Protein AF-A0A7S4E4W6-F1 (afdb_monomer_lite)

Foldseek 3Di:
DCVVVVVVVCVVVVCVVVVDPDDDDDDLVNLCVPVVDDSSDFADPQDPDPPRPVQAALQDDPDPPHGDAAQNHPVHDDDVGRVVSVVSVVCVVDPPVVVVVVQVVCVVVVNDQDDPSVPPPDPPDPPPDD

Secondary structure (DSSP, 8-state):
--HHHHHHHHTTSTTHHHH-S------HHHHHHHHT-GGG--S----SSTT--TTSB-SB-SSTT-B--STTBTT-SSHHHHHHHHHHHHHHHS-HHHHHHHHHHHHHTT----TTHHHHS----PPPP-

pLDDT: mean 85.84, std 14.37, range [33.78, 98.06]

Sequence (130 aa):
AAEPLWRALEAVVPDVRQRAEMTTIGTPLTHARFNNRHMGTYGPAGATVEGDLKGFGDGGTPVKGLWQVGDSQFPGIGLPAAAASGILVANALVSVAEHRALLDDMRAKGTLCAGKDWWERPNAAPRAPG

InterPro domains:
  IPR045892 Prolycopene isomerase-like [PTHR46313] (2-108)

Radius of gyration: 20.73 Å; chains: 1; bounding box: 50×46×52 Å

Organism: NCBI:txid35677

Structure (mmCIF, N/CA/C/O backbone):
data_AF-A0A7S4E4W6-F1
#
_entry.id   AF-A0A7S4E4W6-F1
#
loop_
_atom_site.group_PDB
_atom_site.id
_atom_site.type_symbol
_atom_site.label_atom_id
_atom_site.label_alt_id
_atom_site.label_comp_id
_atom_site.label_asym_id
_atom_site.label_entity_id
_atom_site.label_seq_id
_atom_site.pdbx_PDB_ins_code
_atom_site.Cartn_x
_atom_site.Cartn_y
_atom_site.Cartn_z
_atom_site.occupancy
_atom_site.B_iso_or_equiv
_atom_site.auth_seq_id
_atom_site.auth_comp_id
_atom_site.auth_asym_id
_atom_site.auth_atom_id
_atom_site.pdbx_PDB_model_num
ATOM 1 N N . ALA A 1 1 ? -9.162 -1.543 24.291 1.00 74.06 1 ALA A N 1
ATOM 2 C CA . ALA A 1 1 ? -8.378 -0.872 23.229 1.00 74.06 1 ALA A CA 1
ATOM 3 C C . ALA A 1 1 ? -9.254 -0.012 22.310 1.00 74.06 1 ALA A C 1
ATOM 5 O O . ALA A 1 1 ? -8.955 1.161 22.174 1.00 74.06 1 ALA A O 1
ATOM 6 N N . ALA A 1 2 ? -10.341 -0.538 21.726 1.00 93.50 2 ALA A N 1
ATOM 7 C CA . ALA A 1 2 ? -11.158 0.193 20.739 1.00 93.50 2 ALA A CA 1
ATOM 8 C C . ALA A 1 2 ? -12.323 1.037 21.310 1.00 93.50 2 ALA A C 1
ATOM 10 O O . ALA A 1 2 ? -13.070 1.638 20.549 1.00 93.50 2 ALA A O 1
ATOM 11 N N . GLU A 1 3 ? -12.495 1.095 22.632 1.00 95.44 3 GLU A N 1
ATOM 12 C CA . GLU A 1 3 ? -13.635 1.773 23.273 1.00 95.44 3 GLU A CA 1
ATOM 13 C C . GLU A 1 3 ? -13.796 3.261 22.885 1.00 95.44 3 GLU A C 1
ATOM 15 O O . GLU A 1 3 ? -14.925 3.669 22.616 1.00 95.44 3 GLU A O 1
ATOM 20 N N . PRO A 1 4 ? -12.723 4.071 22.751 1.00 96.00 4 PRO A N 1
ATOM 21 C CA . PRO A 1 4 ? -12.864 5.443 22.255 1.00 96.00 4 PRO A CA 1
ATOM 22 C C . PRO A 1 4 ? -13.447 5.530 20.836 1.00 96.00 4 PRO A C 1
ATOM 24 O O . PRO A 1 4 ? -14.223 6.439 20.555 1.00 96.00 4 PRO A O 1
ATOM 27 N N . LEU A 1 5 ? -13.113 4.577 19.955 1.00 95.19 5 LEU A N 1
ATOM 28 C CA . LEU A 1 5 ? -13.644 4.530 18.588 1.00 95.19 5 LEU A CA 1
ATOM 29 C C . LEU A 1 5 ? -15.127 4.157 18.586 1.00 95.19 5 LEU A C 1
ATOM 31 O O . LEU A 1 5 ? -15.905 4.774 17.868 1.00 95.19 5 LEU A O 1
ATOM 35 N N . TRP A 1 6 ? -15.531 3.199 19.425 1.00 96.81 6 TRP A N 1
ATOM 36 C CA . TRP A 1 6 ? -16.944 2.851 19.571 1.00 96.81 6 TRP A CA 1
ATOM 37 C C . TRP A 1 6 ? -17.787 4.033 20.038 1.00 96.81 6 TRP A C 1
ATOM 39 O O . TRP A 1 6 ? -18.813 4.307 19.427 1.00 96.81 6 TRP A O 1
ATOM 49 N N . ARG A 1 7 ? -17.319 4.783 21.042 1.00 97.56 7 ARG A N 1
ATOM 50 C CA . ARG A 1 7 ? -18.020 5.985 21.521 1.00 97.56 7 ARG A CA 1
ATOM 51 C C . ARG A 1 7 ? -18.164 7.049 20.434 1.00 97.56 7 ARG A C 1
ATOM 53 O O . ARG A 1 7 ? -19.207 7.686 20.334 1.00 97.56 7 ARG A O 1
ATOM 60 N N . ALA A 1 8 ? -17.130 7.239 19.612 1.00 97.19 8 ALA A N 1
ATOM 61 C CA . ALA A 1 8 ? -17.187 8.167 18.484 1.00 97.19 8 ALA A CA 1
ATOM 62 C C . ALA A 1 8 ? -18.208 7.721 17.424 1.00 97.19 8 ALA A C 1
ATOM 64 O O . ALA A 1 8 ? -18.930 8.552 16.879 1.00 97.19 8 ALA A O 1
ATOM 65 N N . LEU A 1 9 ? -18.299 6.415 17.157 1.00 96.75 9 LEU A N 1
ATOM 66 C CA . LEU A 1 9 ? -19.286 5.861 16.230 1.00 96.75 9 LEU A CA 1
ATOM 67 C C . LEU A 1 9 ? -20.714 5.971 16.778 1.00 96.75 9 LEU A C 1
ATOM 69 O O . LEU A 1 9 ? -21.602 6.379 16.037 1.00 96.75 9 LEU A O 1
ATOM 73 N N . GLU A 1 10 ? -20.936 5.678 18.060 1.00 97.88 10 GLU A N 1
ATOM 74 C CA . GLU A 1 10 ? -22.247 5.783 18.726 1.00 97.88 10 GLU A CA 1
ATOM 75 C C . GLU A 1 10 ? -22.801 7.215 18.725 1.00 97.88 10 GLU A C 1
ATOM 77 O O . GLU A 1 10 ? -24.013 7.409 18.682 1.00 97.88 10 GLU A O 1
ATOM 82 N N . ALA A 1 11 ? -21.932 8.231 18.701 1.00 98.06 11 ALA A N 1
ATOM 83 C CA . ALA A 1 11 ? -22.352 9.625 18.565 1.00 98.06 11 ALA A CA 1
ATOM 84 C C . ALA A 1 11 ? -23.017 9.932 17.206 1.00 98.06 11 ALA A C 1
ATOM 86 O O . ALA A 1 11 ? -23.793 10.880 17.108 1.00 98.06 11 ALA A O 1
ATOM 87 N N . VAL A 1 12 ? -22.719 9.146 16.164 1.00 98.06 12 VAL A N 1
ATOM 88 C CA . VAL A 1 12 ? -23.266 9.310 14.803 1.00 98.06 12 VAL A CA 1
ATOM 89 C C . VAL A 1 12 ? -24.315 8.240 14.487 1.00 98.06 12 VAL A C 1
ATOM 91 O O . VAL A 1 12 ? -25.319 8.524 13.838 1.00 98.06 12 VAL A O 1
ATOM 94 N N . VAL A 1 13 ? -24.096 7.010 14.952 1.00 97.62 13 VAL A N 1
ATOM 95 C CA . VAL A 1 13 ? -24.962 5.842 14.753 1.00 97.62 13 VAL A CA 1
ATOM 96 C C . VAL A 1 13 ? -25.200 5.179 16.120 1.00 97.62 13 VAL A C 1
ATOM 98 O O . VAL A 1 13 ? -24.444 4.286 16.507 1.00 97.62 13 VAL A O 1
ATOM 101 N N . PRO A 1 14 ? -26.233 5.603 16.875 1.00 97.94 14 PRO A N 1
ATOM 102 C CA . PRO A 1 14 ? -26.415 5.213 18.280 1.00 97.94 14 PRO A CA 1
ATOM 103 C C . PRO A 1 14 ? -26.529 3.708 18.552 1.00 97.94 14 PRO A C 1
ATOM 105 O O . PRO A 1 14 ? -26.176 3.246 19.632 1.00 97.94 14 PRO A O 1
ATOM 108 N N . ASP A 1 15 ? -27.001 2.925 17.584 1.00 97.56 15 ASP A N 1
ATOM 109 C CA . ASP A 1 15 ? -27.195 1.477 17.686 1.00 97.56 15 ASP A CA 1
ATOM 110 C C . ASP A 1 15 ? -26.143 0.667 16.901 1.00 97.56 15 ASP A C 1
ATOM 112 O O . ASP A 1 15 ? -26.326 -0.527 16.664 1.00 97.56 15 ASP A O 1
ATOM 116 N N . VAL A 1 16 ? -25.009 1.279 16.521 1.00 97.00 16 VAL A N 1
ATOM 117 C CA . VAL A 1 16 ? -23.967 0.659 15.675 1.00 97.00 16 VAL A CA 1
ATOM 118 C C . VAL A 1 16 ? -23.479 -0.695 16.195 1.00 97.00 16 VAL A C 1
ATOM 120 O O . VAL A 1 16 ? -23.244 -1.605 15.403 1.00 97.00 16 VAL A O 1
ATOM 123 N N . ARG A 1 17 ? -23.385 -0.876 17.519 1.00 95.75 17 ARG A N 1
ATOM 124 C CA . ARG A 1 17 ? -22.962 -2.153 18.117 1.00 95.75 17 ARG A CA 1
ATOM 125 C C . ARG A 1 17 ? -23.966 -3.280 17.889 1.00 95.75 17 ARG A C 1
ATOM 127 O O . ARG A 1 17 ? -23.553 -4.423 17.757 1.00 95.75 17 ARG A O 1
ATOM 134 N N . GLN A 1 18 ? -25.261 -2.969 17.834 1.00 97.38 18 GLN A N 1
ATOM 135 C CA . GLN A 1 18 ? -26.314 -3.960 17.576 1.00 97.38 18 GLN A CA 1
ATOM 136 C C . GLN A 1 18 ? -26.335 -4.386 16.103 1.00 97.38 18 GLN A C 1
ATOM 138 O O . GLN A 1 18 ? -26.774 -5.485 15.785 1.00 97.38 18 GLN A O 1
ATOM 143 N N . ARG A 1 19 ? -25.836 -3.521 15.211 1.00 96.81 19 ARG A N 1
ATOM 144 C CA . ARG A 1 19 ? -25.739 -3.762 13.764 1.00 96.81 19 ARG A CA 1
ATOM 145 C C . ARG A 1 19 ? -24.430 -4.435 13.346 1.00 96.81 19 ARG A C 1
ATOM 147 O O . ARG A 1 19 ? -24.292 -4.836 12.195 1.00 96.81 19 ARG A O 1
ATOM 154 N N . ALA A 1 20 ? -23.448 -4.505 14.241 1.00 95.81 20 ALA A N 1
ATOM 155 C CA . ALA A 1 20 ? -22.136 -5.050 13.932 1.00 95.81 20 ALA A CA 1
ATOM 156 C C . ALA A 1 20 ? -22.171 -6.586 13.923 1.00 95.81 20 ALA A C 1
ATOM 158 O O . ALA A 1 20 ? -22.165 -7.223 14.972 1.00 95.81 20 ALA A O 1
ATOM 159 N N . GLU A 1 21 ? -22.143 -7.185 12.733 1.00 97.50 21 GLU A N 1
ATOM 160 C CA . GLU A 1 21 ? -22.048 -8.645 12.568 1.00 97.50 21 GLU A CA 1
ATOM 161 C C . GLU A 1 21 ? -20.636 -9.182 12.859 1.00 97.50 21 GLU A C 1
ATOM 163 O O . GLU A 1 21 ? -20.464 -10.320 13.292 1.00 97.50 21 GLU A O 1
ATOM 168 N N . MET A 1 22 ? -19.607 -8.355 12.645 1.00 95.94 22 MET A N 1
ATOM 169 C CA . MET A 1 22 ? -18.209 -8.700 12.890 1.00 95.94 22 MET A CA 1
ATOM 170 C C . MET A 1 22 ? -17.450 -7.504 13.462 1.00 95.94 22 MET A C 1
ATOM 172 O O . MET A 1 22 ? -17.592 -6.375 12.999 1.00 95.94 22 MET A O 1
ATOM 176 N N . THR A 1 23 ? -16.593 -7.764 14.449 1.00 93.75 23 THR A N 1
ATOM 177 C CA . THR A 1 23 ? -15.675 -6.769 15.011 1.00 93.75 23 THR A CA 1
ATOM 178 C C . THR A 1 23 ? -14.273 -7.352 15.104 1.00 93.75 23 THR A C 1
ATOM 180 O O . THR A 1 23 ? -14.059 -8.374 15.752 1.00 93.75 23 THR A O 1
ATOM 183 N N . THR A 1 24 ? -13.300 -6.672 14.504 1.00 93.31 24 THR A N 1
ATOM 184 C CA . THR A 1 24 ? -11.875 -6.998 14.626 1.00 93.31 24 THR A CA 1
ATOM 185 C C . THR A 1 24 ? -11.094 -5.752 15.029 1.00 93.31 24 THR A C 1
ATOM 187 O O . THR A 1 24 ? -11.471 -4.628 14.704 1.00 93.31 24 THR A O 1
ATOM 190 N N . ILE A 1 25 ? -10.008 -5.936 15.784 1.00 93.00 25 ILE A N 1
ATOM 191 C CA . ILE A 1 25 ? -9.159 -4.826 16.234 1.00 93.00 25 ILE A CA 1
ATOM 192 C C . ILE A 1 25 ? -7.873 -4.820 15.410 1.00 93.00 25 ILE A C 1
ATOM 194 O O . ILE A 1 25 ? -7.035 -5.718 15.521 1.00 93.00 25 ILE A O 1
ATOM 198 N N . GLY A 1 26 ? -7.705 -3.771 14.608 1.00 92.44 26 GLY A N 1
ATOM 199 C CA . GLY A 1 26 ? -6.439 -3.441 13.966 1.00 92.44 26 GLY A CA 1
ATOM 200 C C . GLY A 1 26 ? -5.530 -2.674 14.925 1.00 92.44 26 GLY A C 1
ATOM 201 O O . GLY A 1 26 ? -5.939 -1.681 15.519 1.00 92.44 26 GLY A O 1
ATOM 202 N N . THR A 1 27 ? -4.290 -3.127 15.076 1.00 93.12 27 THR A N 1
ATOM 203 C CA . THR A 1 27 ? -3.226 -2.419 15.806 1.00 93.12 27 THR A CA 1
ATOM 204 C C . THR A 1 27 ? -1.999 -2.280 14.901 1.00 93.12 27 THR A C 1
ATOM 206 O O . THR A 1 27 ? -1.901 -3.018 13.916 1.00 93.12 27 THR A O 1
ATOM 209 N N . PRO A 1 28 ? -1.017 -1.419 15.221 1.00 92.94 28 PRO A N 1
ATOM 210 C CA . PRO A 1 28 ? 0.259 -1.415 14.504 1.00 92.94 28 PRO A CA 1
ATOM 211 C C . PRO A 1 28 ? 0.928 -2.800 14.457 1.00 92.94 28 PRO A C 1
ATOM 213 O O . PRO A 1 28 ? 1.494 -3.174 13.437 1.00 92.94 28 PRO A O 1
ATOM 216 N N . LEU A 1 29 ? 0.776 -3.626 15.500 1.00 94.69 29 LEU A N 1
ATOM 217 C CA . LEU A 1 29 ? 1.265 -5.011 15.494 1.00 94.69 29 LEU A CA 1
ATOM 218 C C . LEU A 1 29 ? 0.524 -5.883 14.473 1.00 94.69 29 LEU A C 1
ATOM 220 O O . LEU A 1 29 ? 1.139 -6.699 13.790 1.00 94.69 29 LEU A O 1
ATOM 224 N N . THR A 1 30 ? -0.789 -5.688 14.335 1.00 94.31 30 THR A N 1
ATOM 225 C CA . THR A 1 30 ? -1.598 -6.331 13.291 1.00 94.31 30 THR A CA 1
ATOM 226 C C . THR A 1 30 ? -1.089 -5.921 11.908 1.00 94.31 30 THR A C 1
ATOM 228 O O . THR A 1 30 ? -0.865 -6.778 11.058 1.00 94.31 30 THR A O 1
ATOM 231 N N . HIS A 1 31 ? -0.833 -4.627 11.698 1.00 93.88 31 HIS A N 1
ATOM 232 C CA . HIS A 1 31 ? -0.324 -4.116 10.428 1.00 93.88 31 HIS A CA 1
ATOM 233 C C . HIS A 1 31 ? 1.069 -4.675 10.094 1.00 93.88 31 HIS A C 1
ATOM 235 O O . HIS A 1 31 ? 1.295 -5.150 8.981 1.00 93.88 31 HIS A O 1
ATOM 241 N N . ALA A 1 32 ? 1.975 -4.702 11.076 1.00 94.19 32 ALA A N 1
ATOM 242 C CA . ALA A 1 32 ? 3.300 -5.298 10.943 1.00 94.19 32 ALA A CA 1
ATOM 243 C C . ALA A 1 32 ? 3.226 -6.782 10.567 1.00 94.19 32 ALA A C 1
ATOM 245 O O . ALA A 1 32 ? 3.905 -7.219 9.642 1.00 94.19 32 ALA A O 1
ATOM 246 N N . ARG A 1 33 ? 2.359 -7.543 11.247 1.00 94.44 33 ARG A N 1
ATOM 247 C CA . ARG A 1 33 ? 2.194 -8.984 11.037 1.00 94.44 33 ARG A CA 1
ATOM 248 C C . ARG A 1 33 ? 1.661 -9.328 9.648 1.00 94.44 33 ARG A C 1
ATOM 250 O O . ARG A 1 33 ? 2.177 -10.251 9.030 1.00 94.44 33 ARG A O 1
ATOM 257 N N . PHE A 1 34 ? 0.612 -8.648 9.188 1.00 94.62 34 PHE A N 1
ATOM 258 C CA . PHE A 1 34 ? -0.074 -9.037 7.949 1.00 94.62 34 PHE A CA 1
ATOM 259 C C . PHE A 1 34 ? 0.546 -8.430 6.689 1.00 94.62 34 PHE A C 1
ATOM 261 O O . PHE A 1 34 ? 0.502 -9.064 5.642 1.00 94.62 34 PHE A O 1
ATOM 2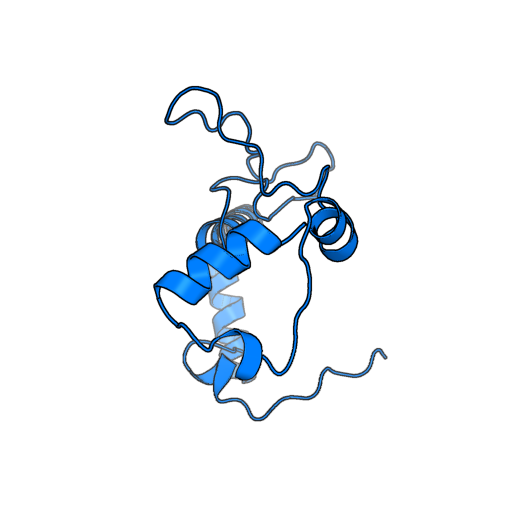68 N N . ASN A 1 35 ? 1.166 -7.251 6.794 1.00 91.50 35 ASN A N 1
ATOM 269 C CA . ASN A 1 35 ? 1.719 -6.533 5.642 1.00 91.50 35 ASN A CA 1
ATOM 270 C C . ASN A 1 35 ? 3.254 -6.431 5.679 1.00 91.50 35 ASN A C 1
ATOM 272 O O . ASN A 1 35 ? 3.835 -5.654 4.924 1.00 91.50 35 ASN A O 1
ATOM 276 N N . ASN A 1 36 ? 3.912 -7.176 6.578 1.00 92.19 36 ASN A N 1
ATOM 277 C CA . ASN A 1 36 ? 5.363 -7.152 6.798 1.00 92.19 36 ASN A CA 1
ATOM 278 C C . ASN A 1 36 ? 5.923 -5.723 6.946 1.00 92.19 36 ASN A C 1
ATOM 280 O O . ASN A 1 36 ? 6.936 -5.346 6.354 1.00 92.19 36 ASN A O 1
ATOM 284 N N . ARG A 1 37 ? 5.204 -4.885 7.699 1.00 91.06 37 ARG A N 1
ATOM 285 C CA . ARG A 1 37 ? 5.550 -3.472 7.876 1.00 91.06 37 ARG A CA 1
ATOM 286 C C . ARG A 1 37 ? 6.429 -3.285 9.091 1.00 91.06 37 ARG A C 1
ATOM 288 O O . ARG A 1 37 ? 6.069 -3.686 10.198 1.00 91.06 37 ARG A O 1
ATOM 295 N N . HIS A 1 38 ? 7.551 -2.602 8.899 1.00 89.06 38 HIS A N 1
ATOM 296 C CA . HIS A 1 38 ? 8.401 -2.200 10.007 1.00 89.06 38 HIS A CA 1
ATOM 297 C C . HIS A 1 38 ? 7.580 -1.367 10.999 1.00 89.06 38 HIS A C 1
ATOM 299 O O . HIS A 1 38 ? 6.943 -0.393 10.608 1.00 89.06 38 HIS A O 1
ATOM 305 N N . MET A 1 39 ? 7.526 -1.791 12.264 1.00 90.25 39 MET A N 1
ATOM 306 C CA . MET A 1 39 ? 6.779 -1.114 13.338 1.00 90.25 39 MET A CA 1
ATOM 307 C C . MET A 1 39 ? 5.283 -0.864 13.053 1.00 90.25 39 MET A C 1
ATOM 309 O O . MET A 1 39 ? 4.645 -0.074 13.745 1.00 90.25 39 MET A O 1
ATOM 313 N N . GLY A 1 40 ? 4.701 -1.524 12.046 1.00 91.19 40 GLY A N 1
ATOM 314 C CA . GLY A 1 40 ? 3.316 -1.284 11.644 1.00 91.19 40 GLY A CA 1
ATOM 315 C C . GLY A 1 40 ? 3.072 0.072 10.980 1.00 91.19 40 GLY A C 1
ATOM 316 O O . GLY A 1 40 ? 1.923 0.515 10.946 1.00 91.19 40 GLY A O 1
ATOM 317 N N . THR A 1 41 ? 4.111 0.738 10.469 1.00 87.38 41 THR A N 1
ATOM 318 C CA . THR A 1 41 ? 3.966 2.016 9.758 1.00 87.38 41 THR A CA 1
ATOM 319 C C . THR A 1 41 ? 3.556 1.821 8.293 1.00 87.38 41 THR A C 1
ATOM 321 O O . THR A 1 41 ? 3.735 0.752 7.707 1.00 87.38 41 THR A O 1
ATOM 324 N N . TYR A 1 42 ? 3.004 2.869 7.688 1.00 85.06 42 TYR A N 1
ATOM 325 C CA . TYR A 1 42 ? 3.062 3.042 6.234 1.00 85.06 42 TYR A CA 1
ATOM 326 C C . TYR A 1 42 ? 4.455 3.561 5.851 1.00 85.06 42 TYR A C 1
ATOM 328 O O . TYR A 1 42 ? 5.353 3.511 6.692 1.00 85.06 42 TYR A O 1
ATOM 336 N N . GLY A 1 43 ? 4.670 3.978 4.601 1.00 80.81 43 GLY A N 1
ATOM 337 C CA . GLY A 1 43 ? 5.928 4.566 4.126 1.00 80.81 43 GLY A CA 1
ATOM 338 C C . GLY A 1 43 ? 6.602 5.533 5.116 1.00 80.81 43 GLY A C 1
ATOM 339 O O . GLY A 1 43 ? 5.986 5.947 6.100 1.00 80.81 43 GLY A O 1
ATOM 340 N N . PRO A 1 44 ? 7.875 5.894 4.887 1.00 78.06 44 PRO A N 1
ATOM 341 C CA . PRO A 1 44 ? 8.603 6.798 5.775 1.00 78.06 44 PRO A CA 1
ATOM 342 C C . PRO A 1 44 ? 7.721 8.008 6.092 1.00 78.06 44 PRO A C 1
ATOM 344 O O . PRO A 1 44 ? 7.136 8.610 5.189 1.00 78.06 44 PRO A O 1
ATOM 347 N N . ALA A 1 45 ? 7.567 8.316 7.380 1.00 65.31 45 ALA A N 1
ATOM 348 C CA . ALA A 1 45 ? 6.892 9.537 7.776 1.00 65.31 45 ALA A CA 1
ATOM 349 C C . ALA A 1 45 ? 7.703 10.681 7.162 1.00 65.31 45 ALA A C 1
ATOM 351 O O . ALA A 1 45 ? 8.852 10.896 7.552 1.00 65.31 45 ALA A O 1
ATOM 352 N N . GLY A 1 46 ? 7.139 11.320 6.130 1.00 56.59 46 GLY A N 1
ATOM 353 C CA . GLY A 1 46 ? 7.724 12.496 5.494 1.00 56.59 46 GLY A CA 1
ATOM 354 C C . GLY A 1 46 ? 8.149 13.466 6.586 1.00 56.59 46 GLY A C 1
ATOM 355 O O . GLY A 1 46 ? 7.457 13.586 7.600 1.00 56.59 46 GLY A O 1
ATOM 356 N N . ALA A 1 47 ? 9.341 14.032 6.431 1.00 51.81 47 ALA A N 1
ATOM 357 C CA . ALA A 1 47 ? 10.062 14.654 7.521 1.00 51.81 47 ALA A CA 1
ATOM 358 C C . ALA A 1 47 ? 9.269 15.772 8.211 1.00 51.81 47 ALA A C 1
ATOM 360 O O . ALA A 1 47 ? 8.236 16.246 7.750 1.00 51.81 47 ALA A O 1
ATOM 361 N N . THR A 1 48 ? 9.815 16.242 9.324 1.00 52.94 48 THR A N 1
ATOM 362 C CA . THR A 1 48 ? 9.332 17.354 10.156 1.00 52.94 48 THR A CA 1
ATOM 363 C C . THR A 1 48 ? 9.093 18.684 9.412 1.00 52.94 48 THR A C 1
ATOM 365 O O . THR A 1 48 ? 8.770 19.681 10.053 1.00 52.94 48 THR A O 1
ATOM 368 N N . VAL A 1 49 ? 9.276 18.721 8.087 1.00 56.91 49 VAL A N 1
ATOM 369 C CA . VAL A 1 49 ? 9.132 19.866 7.189 1.00 56.91 49 VAL A CA 1
ATOM 370 C C . VAL A 1 49 ? 8.35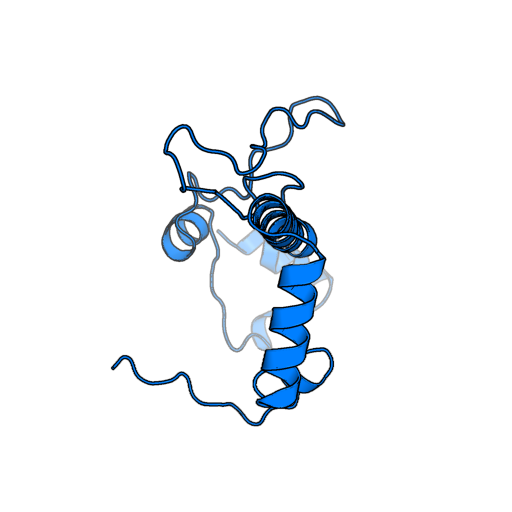9 19.432 5.939 1.00 56.91 49 VAL A C 1
ATOM 372 O O . VAL A 1 49 ? 8.677 18.427 5.303 1.00 56.91 49 VAL A O 1
ATOM 375 N N . GLU A 1 50 ? 7.346 20.214 5.578 1.00 61.31 50 GLU A N 1
ATOM 376 C CA . GLU A 1 50 ? 6.536 20.019 4.377 1.00 61.31 50 GLU A CA 1
ATOM 377 C C . GLU A 1 50 ? 7.411 19.981 3.109 1.00 61.31 50 GLU A C 1
ATOM 379 O O . GLU A 1 50 ? 8.285 20.825 2.914 1.00 61.31 50 GLU A O 1
ATOM 384 N N . GLY A 1 51 ? 7.194 18.980 2.250 1.00 61.94 51 GLY A N 1
ATOM 385 C CA . GLY A 1 51 ? 7.939 18.810 0.996 1.00 61.94 51 GLY A CA 1
ATOM 386 C C . GLY A 1 51 ? 9.270 18.056 1.104 1.00 61.94 51 GLY A C 1
ATOM 387 O O . GLY A 1 51 ? 9.930 17.863 0.083 1.00 61.94 51 GLY A O 1
ATOM 388 N N . ASP A 1 52 ? 9.671 17.586 2.290 1.00 68.56 52 ASP A N 1
ATOM 389 C CA . ASP A 1 52 ? 10.870 16.757 2.415 1.00 68.56 52 ASP A CA 1
ATOM 390 C C . ASP A 1 52 ? 10.611 15.301 1.988 1.00 68.56 52 ASP A C 1
ATOM 392 O O . ASP A 1 52 ? 10.028 14.488 2.712 1.00 68.56 52 ASP A O 1
ATOM 396 N N . LEU A 1 53 ? 11.082 14.976 0.784 1.00 72.00 53 LEU A N 1
ATOM 397 C CA . LEU A 1 53 ? 10.995 13.649 0.177 1.00 72.00 53 LEU A CA 1
ATOM 398 C C . LEU A 1 53 ? 12.200 12.753 0.497 1.00 72.00 53 LEU A C 1
ATOM 400 O O . LEU A 1 53 ? 12.225 11.614 0.039 1.00 72.00 53 LEU A O 1
ATOM 404 N N . LYS A 1 54 ? 13.185 13.216 1.284 1.00 69.94 54 LYS A N 1
ATOM 405 C CA . LYS A 1 54 ? 14.432 12.472 1.570 1.00 69.94 54 LYS A CA 1
ATOM 406 C C . LYS A 1 54 ? 14.209 11.123 2.254 1.00 69.94 54 LYS A C 1
ATOM 408 O O . LYS A 1 54 ? 15.103 10.285 2.239 1.00 69.94 54 LYS A O 1
ATOM 413 N N . GLY A 1 55 ? 13.048 10.923 2.878 1.00 73.06 55 GLY A N 1
ATOM 414 C CA . GLY A 1 55 ? 12.678 9.639 3.466 1.00 73.06 55 GLY A CA 1
ATOM 415 C C . GLY A 1 55 ? 12.383 8.556 2.425 1.00 73.06 55 GLY A C 1
ATOM 416 O O . GLY A 1 55 ? 12.554 7.378 2.731 1.00 73.06 55 GLY A O 1
ATOM 417 N N . PHE A 1 56 ? 11.949 8.932 1.218 1.00 83.19 56 PHE A N 1
ATOM 418 C CA . PHE A 1 56 ? 11.557 8.004 0.159 1.00 83.19 56 PHE A CA 1
ATOM 419 C C . PHE A 1 56 ? 12.736 7.673 -0.763 1.00 83.19 56 PHE A C 1
ATOM 421 O O . PHE A 1 56 ? 13.507 8.554 -1.141 1.00 83.19 56 PHE A O 1
ATOM 428 N N . GLY A 1 57 ? 12.849 6.404 -1.159 1.00 85.38 57 GLY A N 1
ATOM 429 C CA . GLY A 1 57 ? 13.769 5.993 -2.222 1.00 85.38 57 GLY A CA 1
ATOM 430 C C . GLY A 1 57 ? 13.221 6.307 -3.619 1.00 85.38 57 GLY A C 1
ATOM 431 O O . GLY A 1 57 ? 12.032 6.573 -3.791 1.00 85.38 57 GLY A O 1
ATOM 432 N N . ASP A 1 58 ? 14.082 6.251 -4.630 1.00 87.31 58 ASP A N 1
ATOM 433 C CA . ASP A 1 58 ? 13.737 6.402 -6.053 1.00 87.31 58 ASP A CA 1
ATOM 434 C C . ASP A 1 58 ? 13.421 5.056 -6.741 1.00 87.31 58 ASP A C 1
ATOM 436 O O . ASP A 1 58 ? 13.293 4.980 -7.962 1.00 87.31 58 ASP A O 1
ATOM 440 N N . GLY A 1 59 ? 13.300 3.984 -5.952 1.00 91.69 59 GLY A N 1
ATOM 441 C CA . GLY A 1 59 ? 13.125 2.608 -6.408 1.00 91.69 59 GLY A CA 1
ATOM 442 C C . GLY A 1 59 ? 14.429 1.869 -6.720 1.00 91.69 59 GLY A C 1
ATOM 443 O O . GLY A 1 59 ? 14.401 0.645 -6.869 1.00 91.69 59 GLY A O 1
ATOM 444 N N . GLY A 1 60 ? 15.573 2.554 -6.795 1.00 93.19 60 GLY A N 1
ATOM 445 C CA . GLY A 1 60 ? 16.871 1.931 -7.041 1.00 93.19 60 GLY A CA 1
ATOM 446 C C . GLY A 1 60 ? 17.404 1.155 -5.833 1.00 93.19 60 GLY A C 1
ATOM 447 O O . GLY A 1 60 ? 17.106 1.460 -4.678 1.00 93.19 60 GLY A O 1
ATOM 448 N N . THR A 1 61 ? 18.244 0.149 -6.090 1.00 93.75 61 THR A N 1
ATOM 449 C CA . THR A 1 61 ? 19.027 -0.523 -5.041 1.00 93.75 61 THR A CA 1
ATOM 450 C C . THR A 1 61 ? 20.494 -0.660 -5.457 1.00 93.75 61 THR A C 1
ATOM 452 O O . THR A 1 61 ? 20.797 -0.641 -6.652 1.00 93.75 61 THR A O 1
ATOM 455 N N . PRO A 1 62 ? 21.431 -0.863 -4.509 1.00 95.12 62 PRO A N 1
ATOM 456 C CA . PRO A 1 62 ? 22.824 -1.175 -4.842 1.00 95.12 62 PRO A CA 1
ATOM 457 C C . PRO A 1 62 ? 23.009 -2.504 -5.597 1.00 95.12 62 PRO A C 1
ATOM 459 O O . PRO A 1 62 ? 24.091 -2.770 -6.120 1.00 95.12 62 PRO A O 1
ATOM 462 N N . VAL A 1 63 ? 21.985 -3.364 -5.640 1.00 96.56 63 VAL A N 1
ATOM 463 C CA . VAL A 1 63 ? 22.039 -4.666 -6.308 1.00 96.56 63 VAL A CA 1
ATOM 4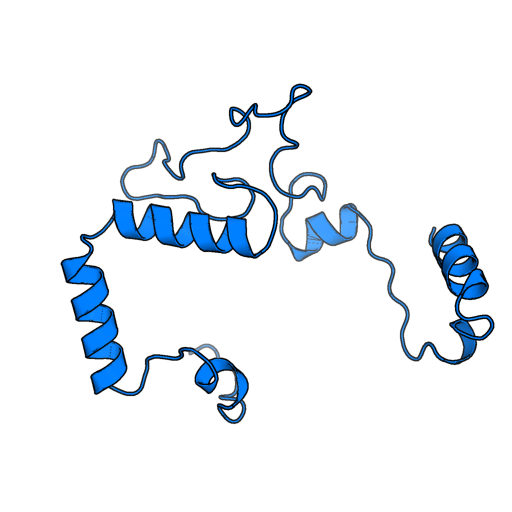64 C C . VAL A 1 63 ? 21.554 -4.512 -7.748 1.00 96.56 63 VAL A C 1
ATOM 466 O O . VAL A 1 63 ? 20.402 -4.169 -8.009 1.00 96.56 63 VAL A O 1
ATOM 469 N N . LYS A 1 64 ? 22.436 -4.805 -8.709 1.00 93.75 64 LYS A N 1
ATOM 470 C CA . LYS A 1 64 ? 22.122 -4.697 -10.139 1.00 93.75 64 LYS A CA 1
ATOM 471 C C . LYS A 1 64 ? 20.908 -5.559 -10.501 1.00 93.75 64 LYS A C 1
ATOM 473 O O . LYS A 1 64 ? 20.907 -6.763 -10.268 1.00 93.75 64 LYS A O 1
ATOM 478 N N . GLY A 1 65 ? 19.917 -4.938 -11.137 1.00 91.06 65 GLY A N 1
ATOM 479 C CA . GLY A 1 65 ? 18.696 -5.610 -11.591 1.00 91.06 65 GLY A CA 1
ATOM 480 C C . GLY A 1 65 ? 17.630 -5.795 -10.507 1.00 91.06 65 GLY A C 1
ATOM 481 O O . GLY A 1 65 ? 16.577 -6.348 -10.807 1.00 91.06 65 GLY A O 1
ATOM 482 N N . LEU A 1 66 ? 17.867 -5.320 -9.281 1.00 95.12 66 LEU A N 1
ATOM 483 C CA . LEU A 1 66 ? 16.882 -5.321 -8.205 1.00 95.12 66 LEU A CA 1
ATOM 484 C C . LEU A 1 66 ? 16.334 -3.907 -7.989 1.00 95.12 66 LEU A C 1
ATOM 486 O O . LEU A 1 66 ? 17.093 -2.976 -7.716 1.00 95.12 66 LEU A O 1
ATOM 490 N N . TRP A 1 67 ? 15.011 -3.783 -8.058 1.00 95.62 67 TRP A N 1
ATOM 491 C CA . TRP A 1 67 ? 14.276 -2.536 -7.856 1.00 95.62 67 TRP A CA 1
ATOM 492 C C . TRP A 1 67 ? 13.236 -2.694 -6.750 1.00 95.62 67 TRP A C 1
ATOM 494 O O . TRP A 1 67 ? 12.752 -3.796 -6.482 1.00 95.62 67 TRP A O 1
ATOM 504 N N . GLN A 1 68 ? 12.886 -1.585 -6.113 1.00 94.62 68 GLN A N 1
ATOM 505 C CA . GLN A 1 68 ? 11.876 -1.500 -5.069 1.00 94.62 68 GLN A CA 1
ATOM 506 C C . GLN A 1 68 ? 10.695 -0.661 -5.548 1.00 94.62 68 GLN A C 1
ATOM 508 O O . GLN A 1 68 ? 10.862 0.349 -6.221 1.00 94.62 68 GLN A O 1
ATOM 513 N N . VAL A 1 69 ? 9.494 -1.068 -5.154 1.00 95.31 69 VAL A N 1
ATOM 514 C CA . VAL A 1 69 ? 8.237 -0.352 -5.397 1.00 95.31 69 VAL A CA 1
ATOM 515 C C . VAL A 1 69 ? 7.393 -0.407 -4.127 1.00 95.31 69 VAL A C 1
ATOM 517 O O . VAL A 1 69 ? 7.653 -1.215 -3.233 1.00 95.31 69 VAL A O 1
ATOM 520 N N . GLY A 1 70 ? 6.372 0.434 -4.047 1.00 92.44 70 GLY A N 1
ATOM 521 C CA . GLY A 1 70 ? 5.427 0.486 -2.938 1.00 92.44 70 GLY A CA 1
ATOM 522 C C . GLY A 1 70 ? 5.439 1.829 -2.218 1.00 92.44 70 GLY A C 1
ATOM 523 O O . GLY A 1 70 ? 6.051 2.796 -2.659 1.00 92.44 70 GLY A O 1
ATOM 524 N N . ASP A 1 71 ? 4.755 1.875 -1.080 1.00 90.06 71 ASP A N 1
ATOM 525 C CA . ASP A 1 71 ? 4.517 3.101 -0.312 1.00 90.06 71 ASP A CA 1
ATOM 526 C C . ASP A 1 71 ? 5.768 3.665 0.384 1.00 90.06 71 ASP A C 1
ATOM 528 O O . ASP A 1 71 ? 5.754 4.794 0.868 1.00 90.06 71 ASP A O 1
ATOM 532 N N . SER A 1 72 ? 6.850 2.884 0.443 1.00 88.69 72 SER A N 1
ATOM 533 C CA . SER A 1 72 ? 8.163 3.309 0.940 1.00 88.69 72 SER A CA 1
ATOM 534 C C . SER A 1 72 ? 9.059 3.938 -0.138 1.00 88.69 72 SER A C 1
ATOM 536 O O . SER A 1 72 ? 10.144 4.415 0.185 1.00 88.69 72 SER A O 1
ATOM 538 N N . GLN A 1 73 ? 8.617 3.951 -1.396 1.00 90.88 73 GLN A N 1
ATOM 539 C CA . GLN A 1 73 ? 9.317 4.579 -2.517 1.00 90.88 73 GLN A CA 1
ATOM 540 C C . GLN A 1 73 ? 8.552 5.816 -2.977 1.00 90.88 73 GLN A C 1
ATOM 542 O O . GLN A 1 73 ? 7.342 5.917 -2.773 1.00 90.88 73 GLN A O 1
ATOM 547 N N . PHE A 1 74 ? 9.241 6.756 -3.616 1.00 88.75 74 PHE A N 1
ATOM 548 C CA . PHE A 1 74 ? 8.601 7.906 -4.236 1.00 88.75 74 PHE A CA 1
ATOM 549 C C . PHE A 1 74 ? 7.569 7.418 -5.276 1.00 88.75 74 PHE A C 1
ATOM 551 O O . PHE A 1 74 ? 7.875 6.510 -6.056 1.00 88.75 74 PHE A O 1
ATOM 558 N N . PRO A 1 75 ? 6.342 7.975 -5.316 1.00 87.25 75 PRO A N 1
ATOM 559 C CA . PRO A 1 75 ? 5.875 9.202 -4.651 1.00 87.25 75 PRO A CA 1
ATOM 560 C C . PRO A 1 75 ? 5.316 9.054 -3.222 1.00 87.25 75 PRO A C 1
ATOM 562 O O . PRO A 1 75 ? 4.926 10.058 -2.631 1.00 87.25 75 PRO A O 1
ATOM 565 N N . GLY A 1 76 ? 5.298 7.852 -2.642 1.00 87.88 76 GLY A N 1
ATOM 566 C CA . GLY A 1 76 ? 5.062 7.650 -1.210 1.00 87.88 76 GLY A CA 1
ATOM 567 C C . GLY A 1 76 ? 3.741 6.976 -0.833 1.00 87.88 76 GLY A C 1
ATOM 568 O O . GLY A 1 76 ? 3.315 6.006 -1.458 1.00 87.88 76 GLY A O 1
ATOM 569 N N . ILE A 1 77 ? 3.119 7.450 0.251 1.00 87.88 77 ILE A N 1
ATOM 570 C CA . ILE A 1 77 ? 2.031 6.751 0.955 1.00 87.88 77 ILE A CA 1
ATOM 571 C C . ILE A 1 77 ? 0.691 6.847 0.212 1.00 87.88 77 ILE A C 1
ATOM 573 O O . ILE A 1 77 ? 0.310 7.898 -0.297 1.00 87.88 77 ILE A O 1
ATOM 577 N N . GLY A 1 78 ? -0.069 5.749 0.236 1.00 87.62 78 GLY A N 1
ATOM 578 C CA . GLY A 1 78 ? -1.429 5.663 -0.296 1.00 87.62 78 GLY A CA 1
ATOM 579 C C . GLY A 1 78 ? -1.510 4.862 -1.592 1.00 87.62 78 GLY A C 1
ATOM 580 O O . GLY A 1 78 ? -0.519 4.678 -2.294 1.00 87.62 78 GLY A O 1
ATOM 581 N N . LEU A 1 79 ? -2.711 4.372 -1.914 1.00 91.06 79 LEU A N 1
ATOM 582 C CA . LEU A 1 79 ? -2.927 3.486 -3.062 1.00 91.06 79 LEU A CA 1
ATOM 583 C C . LEU A 1 79 ? -2.442 4.094 -4.397 1.00 91.06 79 LEU A C 1
ATOM 585 O O . LEU A 1 79 ? -1.706 3.404 -5.106 1.00 91.06 79 LEU A O 1
ATOM 589 N N . PRO A 1 80 ? -2.767 5.359 -4.747 1.00 91.25 80 PRO A N 1
ATOM 590 C CA . PRO A 1 80 ? -2.297 5.941 -6.005 1.00 91.25 80 PRO A CA 1
ATOM 591 C C . PRO A 1 80 ? -0.774 6.085 -6.052 1.00 91.25 80 PRO A C 1
ATOM 593 O O . PRO A 1 80 ? -0.164 5.818 -7.083 1.00 91.25 80 PRO A O 1
ATOM 596 N N . ALA A 1 81 ? -0.157 6.471 -4.933 1.00 90.44 81 ALA A N 1
ATOM 597 C CA . ALA A 1 81 ? 1.278 6.701 -4.856 1.00 90.44 81 ALA A CA 1
ATOM 598 C C . ALA A 1 81 ? 2.074 5.388 -4.931 1.00 90.44 81 ALA A C 1
ATOM 600 O O . ALA A 1 81 ? 3.012 5.275 -5.721 1.00 90.44 81 ALA A O 1
ATOM 601 N N . ALA A 1 82 ? 1.628 4.352 -4.217 1.00 91.94 82 ALA A N 1
ATOM 602 C CA . ALA A 1 82 ? 2.204 3.016 -4.312 1.00 91.94 82 ALA A CA 1
ATOM 603 C C . ALA A 1 82 ? 2.105 2.457 -5.743 1.00 91.94 82 ALA A C 1
ATOM 605 O O . ALA A 1 82 ? 3.095 1.947 -6.268 1.00 91.94 82 ALA A O 1
ATOM 606 N N . ALA A 1 83 ? 0.955 2.606 -6.412 1.00 93.56 83 ALA A N 1
ATOM 607 C CA . ALA A 1 83 ? 0.796 2.191 -7.807 1.00 93.56 83 ALA A CA 1
ATOM 608 C C . ALA A 1 83 ? 1.712 2.983 -8.758 1.00 93.56 83 ALA A C 1
ATOM 610 O O . ALA A 1 83 ? 2.365 2.399 -9.624 1.00 93.56 83 ALA A O 1
ATOM 611 N N . ALA A 1 84 ? 1.811 4.302 -8.566 1.00 93.44 84 ALA A N 1
ATOM 612 C CA . ALA A 1 84 ? 2.676 5.164 -9.362 1.00 93.44 84 ALA A CA 1
ATOM 613 C C . ALA A 1 84 ? 4.158 4.782 -9.237 1.00 93.44 84 ALA A C 1
ATOM 615 O O . ALA A 1 84 ? 4.850 4.766 -10.251 1.00 93.44 84 ALA A O 1
ATOM 616 N N . SER A 1 85 ? 4.636 4.398 -8.047 1.00 94.81 85 SER A N 1
ATOM 617 C CA . SER A 1 85 ? 6.023 3.930 -7.874 1.00 94.81 85 SER A CA 1
ATOM 618 C C . SER A 1 85 ? 6.347 2.725 -8.774 1.00 94.81 85 SER A C 1
ATOM 620 O O . SER A 1 85 ? 7.414 2.668 -9.382 1.00 94.81 85 SER A O 1
ATOM 622 N N . GLY A 1 86 ? 5.392 1.802 -8.945 1.00 94.75 86 GLY A N 1
ATOM 623 C CA . GLY A 1 86 ? 5.532 0.661 -9.850 1.00 94.75 86 GLY A CA 1
ATOM 624 C C . GLY A 1 86 ? 5.618 1.075 -11.315 1.00 94.75 86 GLY A C 1
ATOM 625 O O . GLY A 1 86 ? 6.457 0.564 -12.052 1.00 94.75 86 GLY A O 1
ATOM 626 N N . ILE A 1 87 ? 4.798 2.046 -11.722 1.00 93.06 87 ILE A N 1
ATOM 627 C CA . ILE A 1 87 ? 4.829 2.614 -13.077 1.00 93.06 87 ILE A CA 1
ATOM 628 C C . ILE A 1 87 ? 6.171 3.310 -13.344 1.00 93.06 87 ILE A C 1
ATOM 630 O O . ILE A 1 87 ? 6.732 3.163 -14.429 1.00 93.06 87 ILE A O 1
ATOM 634 N N . LEU A 1 88 ? 6.703 4.048 -12.366 1.00 93.00 88 LEU A N 1
ATOM 635 C CA . LEU A 1 88 ? 7.996 4.724 -12.488 1.00 93.00 88 LEU A CA 1
ATOM 636 C C . LEU A 1 88 ? 9.137 3.723 -12.685 1.00 93.00 88 LEU A C 1
ATOM 638 O O . LEU A 1 88 ? 9.911 3.871 -13.628 1.00 93.00 88 LEU A O 1
ATOM 642 N N . VAL A 1 89 ? 9.201 2.675 -11.859 1.00 94.94 89 VAL A N 1
ATOM 643 C CA . VAL A 1 89 ? 10.216 1.620 -12.003 1.00 94.94 89 VAL A CA 1
ATOM 644 C C . VAL A 1 89 ? 10.072 0.885 -13.334 1.00 94.94 89 VAL A C 1
ATOM 646 O O . VAL A 1 89 ? 11.072 0.632 -14.001 1.00 94.94 89 VAL A O 1
ATOM 649 N N . ALA A 1 90 ? 8.848 0.587 -13.774 1.00 93.81 90 ALA A N 1
ATOM 650 C CA . ALA A 1 90 ? 8.628 -0.047 -15.071 1.00 93.81 90 ALA A CA 1
ATOM 651 C C . ALA A 1 90 ? 9.172 0.822 -16.223 1.00 93.81 90 ALA A C 1
ATOM 653 O O . ALA A 1 90 ? 9.921 0.327 -17.065 1.00 93.81 90 ALA A O 1
ATOM 654 N N . ASN A 1 91 ? 8.899 2.132 -16.204 1.00 91.38 91 ASN A N 1
ATOM 655 C CA . ASN A 1 91 ? 9.426 3.097 -17.178 1.00 91.38 91 ASN A CA 1
ATOM 656 C C . ASN A 1 91 ? 10.947 3.314 -17.089 1.00 91.38 91 ASN A C 1
ATOM 658 O O . ASN A 1 91 ? 11.546 3.774 -18.058 1.00 91.38 91 ASN A O 1
ATOM 662 N N . ALA A 1 92 ? 11.578 2.990 -15.957 1.00 89.25 92 ALA A N 1
ATOM 663 C CA . ALA A 1 92 ? 13.035 2.973 -15.833 1.00 89.25 92 ALA A CA 1
ATOM 664 C C . ALA A 1 92 ? 13.665 1.700 -16.433 1.00 89.25 92 ALA A C 1
ATOM 666 O O . ALA A 1 92 ? 14.844 1.705 -16.784 1.00 89.25 92 ALA A O 1
ATOM 667 N N . LEU A 1 93 ? 12.891 0.615 -16.550 1.00 91.19 93 LEU A N 1
ATOM 668 C CA . LEU A 1 93 ? 13.351 -0.687 -17.037 1.00 91.19 93 LEU A CA 1
ATOM 669 C C . LEU A 1 93 ? 13.169 -0.873 -18.543 1.00 91.19 93 LEU A C 1
ATOM 671 O O . LEU A 1 93 ? 14.024 -1.487 -19.179 1.00 91.19 93 LEU A O 1
ATOM 675 N N . VAL A 1 94 ? 12.064 -0.384 -19.107 1.00 92.69 94 VAL A N 1
ATOM 676 C CA . VAL A 1 94 ? 11.749 -0.530 -20.534 1.00 92.69 94 VAL A CA 1
ATOM 677 C C . VAL A 1 94 ? 11.149 0.755 -21.093 1.00 92.69 94 VAL A C 1
ATOM 679 O O . VAL A 1 94 ? 10.532 1.550 -20.382 1.00 92.69 94 VAL A O 1
ATOM 682 N N . SER A 1 95 ? 11.321 0.967 -22.392 1.00 93.25 95 SER A N 1
ATOM 683 C CA . SER A 1 95 ? 10.822 2.155 -23.076 1.00 93.25 95 SER A CA 1
ATOM 684 C C . SER A 1 95 ? 9.292 2.196 -23.129 1.00 93.25 95 SER A C 1
ATOM 686 O O . SER A 1 95 ? 8.590 1.188 -23.011 1.00 93.25 95 SER A O 1
ATOM 688 N N . VAL A 1 96 ? 8.742 3.385 -23.384 1.00 91.31 96 VAL A N 1
ATOM 689 C CA . VAL A 1 96 ? 7.299 3.563 -23.622 1.00 91.31 96 VAL A CA 1
ATOM 690 C C . VAL A 1 96 ? 6.821 2.732 -24.822 1.00 91.31 96 VAL A C 1
ATOM 692 O O . VAL A 1 96 ? 5.705 2.214 -24.814 1.00 91.31 96 VAL A O 1
ATOM 695 N N . ALA A 1 97 ? 7.666 2.570 -25.846 1.00 94.62 97 ALA A N 1
ATOM 696 C CA . ALA A 1 97 ? 7.346 1.757 -27.016 1.00 94.62 97 ALA A CA 1
ATOM 697 C C . ALA A 1 97 ? 7.188 0.272 -26.651 1.00 94.62 97 ALA A C 1
ATOM 699 O O . ALA A 1 97 ? 6.234 -0.367 -27.089 1.00 94.62 97 ALA A O 1
ATOM 700 N N . GLU A 1 98 ? 8.070 -0.255 -25.800 1.00 94.94 98 GLU A N 1
ATOM 701 C CA . GLU A 1 98 ? 8.005 -1.639 -25.318 1.00 94.94 98 GLU A CA 1
ATOM 702 C C . GLU A 1 98 ? 6.790 -1.874 -24.414 1.00 94.94 98 GLU A C 1
ATOM 704 O O . GLU A 1 98 ? 6.082 -2.866 -24.591 1.00 94.94 98 GLU A O 1
ATOM 709 N N . HIS A 1 99 ? 6.473 -0.930 -23.518 1.00 93.06 99 HIS A N 1
ATOM 710 C CA . HIS A 1 99 ? 5.226 -0.975 -22.747 1.00 93.06 99 HIS A CA 1
ATOM 711 C C . HIS A 1 99 ? 4.003 -1.059 -23.658 1.00 93.06 99 HIS A C 1
ATOM 713 O O . HIS A 1 99 ? 3.112 -1.879 -23.441 1.00 93.06 99 HIS A O 1
ATOM 719 N N . ARG A 1 100 ? 3.954 -0.215 -24.694 1.00 93.38 100 ARG A N 1
ATOM 720 C CA . ARG A 1 100 ? 2.834 -0.193 -25.637 1.00 93.38 100 ARG A CA 1
ATOM 721 C C . ARG A 1 100 ? 2.719 -1.507 -26.400 1.00 93.38 100 ARG A C 1
ATOM 723 O O . ARG A 1 100 ? 1.617 -2.033 -26.506 1.00 93.38 100 ARG A O 1
ATOM 730 N N . ALA A 1 101 ? 3.840 -2.048 -26.873 1.00 95.69 101 ALA A N 1
ATOM 731 C CA . ALA A 1 101 ? 3.870 -3.331 -27.565 1.00 95.69 101 ALA A CA 1
ATOM 732 C C . ALA A 1 101 ? 3.332 -4.469 -26.680 1.00 95.69 101 ALA A C 1
ATOM 734 O O . ALA A 1 101 ? 2.525 -5.270 -27.146 1.00 95.69 101 ALA A O 1
ATOM 735 N N . LEU A 1 102 ? 3.704 -4.499 -25.395 1.00 93.56 102 LEU A N 1
ATOM 736 C CA . LEU A 1 102 ? 3.162 -5.461 -24.433 1.00 93.56 102 LEU A CA 1
ATOM 737 C C . LEU A 1 102 ? 1.648 -5.291 -24.243 1.00 93.56 102 LEU A C 1
ATOM 739 O O . LEU A 1 102 ? 0.913 -6.273 -24.259 1.00 93.56 102 LEU A O 1
ATOM 743 N N . LEU A 1 103 ? 1.164 -4.059 -24.073 1.00 92.62 103 LEU A N 1
ATOM 744 C CA . LEU A 1 103 ? -0.269 -3.798 -23.903 1.00 92.62 103 LEU A CA 1
ATOM 745 C C . LEU A 1 103 ? -1.080 -4.188 -25.147 1.00 92.62 103 LEU A C 1
ATOM 747 O O . LEU A 1 103 ? -2.173 -4.744 -25.011 1.00 92.62 103 LEU A O 1
ATOM 751 N N . ASP A 1 104 ? -0.550 -3.928 -26.344 1.00 95.44 104 ASP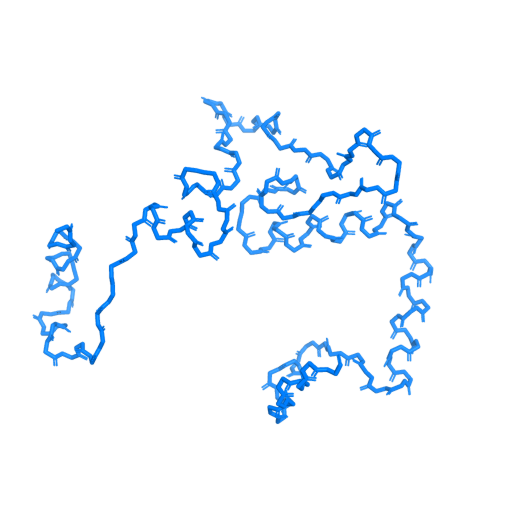 A N 1
ATOM 752 C CA . ASP A 1 104 ? -1.164 -4.326 -27.612 1.00 95.44 104 ASP A CA 1
ATOM 753 C C . ASP A 1 104 ? -1.199 -5.864 -27.752 1.00 95.44 104 ASP A C 1
ATOM 755 O O . ASP A 1 104 ? -2.235 -6.422 -28.121 1.00 95.44 104 ASP A O 1
ATOM 759 N N . ASP A 1 105 ? -0.129 -6.566 -27.364 1.00 96.12 105 ASP A N 1
ATOM 760 C CA . ASP A 1 105 ? -0.075 -8.036 -27.319 1.00 96.12 105 ASP A CA 1
ATOM 761 C C . ASP A 1 105 ? -1.070 -8.632 -26.305 1.00 96.12 105 ASP A C 1
ATOM 763 O O . ASP A 1 105 ? -1.839 -9.539 -26.634 1.00 96.12 105 ASP A O 1
ATOM 767 N N . MET A 1 106 ? -1.131 -8.087 -25.085 1.00 94.06 106 MET A N 1
ATOM 768 C CA . MET A 1 106 ? -2.096 -8.509 -24.063 1.00 94.06 106 MET A CA 1
ATOM 769 C C . MET A 1 106 ? -3.541 -8.281 -24.517 1.00 94.06 106 MET A C 1
ATOM 771 O O . MET A 1 106 ? -4.423 -9.095 -24.230 1.00 94.06 106 MET A O 1
ATOM 775 N N . ARG A 1 107 ? -3.801 -7.185 -25.241 1.00 92.12 107 ARG A N 1
ATOM 776 C CA . ARG A 1 107 ? -5.112 -6.917 -25.840 1.00 92.12 107 ARG A CA 1
ATOM 777 C C . ARG A 1 107 ? -5.439 -7.952 -26.914 1.00 92.12 107 ARG A C 1
ATOM 779 O O . ARG A 1 107 ? -6.528 -8.516 -26.874 1.00 92.12 107 ARG A O 1
ATOM 786 N N . ALA A 1 108 ? -4.509 -8.239 -27.824 1.00 94.06 108 ALA A N 1
ATOM 787 C CA . ALA A 1 108 ? -4.701 -9.236 -28.879 1.00 94.06 108 ALA A CA 1
ATOM 788 C C . ALA A 1 108 ? -4.963 -10.646 -28.318 1.00 94.06 108 ALA A C 1
ATOM 790 O O . ALA A 1 108 ? -5.761 -11.397 -28.873 1.00 94.06 108 ALA A O 1
ATOM 791 N N . LYS A 1 109 ? -4.340 -10.986 -27.183 1.00 93.38 109 LYS A N 1
ATOM 792 C CA . LYS A 1 109 ? -4.526 -12.263 -26.474 1.00 93.38 109 LYS A CA 1
ATOM 793 C C . LYS A 1 109 ? -5.747 -12.295 -25.545 1.00 93.38 109 LYS A C 1
ATOM 795 O O . LYS A 1 109 ? -6.001 -13.325 -24.926 1.00 93.38 109 LYS A O 1
ATOM 800 N N . GLY A 1 110 ? -6.474 -11.185 -25.390 1.00 88.69 110 GLY A N 1
ATOM 801 C CA . GLY A 1 110 ? -7.594 -11.071 -24.446 1.00 88.69 110 GLY A CA 1
ATOM 802 C C . GLY A 1 110 ? -7.188 -11.141 -22.964 1.00 88.69 110 GLY A C 1
ATOM 803 O O . GLY A 1 110 ? -8.037 -11.321 -22.090 1.00 88.69 110 GLY A O 1
ATOM 804 N N . THR A 1 111 ? -5.897 -11.007 -22.648 1.00 89.12 111 THR A N 1
ATOM 805 C CA . THR A 1 111 ? -5.374 -11.078 -21.274 1.00 89.12 111 THR A CA 1
ATOM 806 C C . THR A 1 111 ? -5.313 -9.717 -20.586 1.00 89.12 111 THR A C 1
ATOM 808 O O . THR A 1 111 ? -5.207 -9.667 -19.363 1.00 89.12 111 THR A O 1
ATOM 811 N N . LEU A 1 112 ? -5.424 -8.615 -21.334 1.00 88.12 112 LEU A N 1
ATOM 812 C CA . LEU A 1 112 ? -5.453 -7.265 -20.772 1.00 88.12 112 LEU A CA 1
ATOM 813 C C . LEU A 1 112 ? -6.722 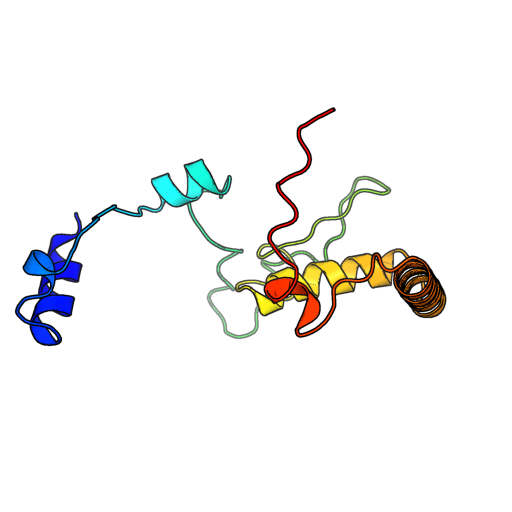-7.036 -19.933 1.00 88.12 112 LEU A C 1
ATOM 815 O O . LEU A 1 112 ? -7.826 -7.050 -20.470 1.00 88.12 112 LEU A O 1
ATOM 819 N N . CYS A 1 113 ? -6.563 -6.788 -18.630 1.00 83.19 113 CYS A N 1
ATOM 820 C CA . CYS A 1 113 ? -7.633 -6.342 -17.730 1.00 83.19 113 CYS A CA 1
ATOM 821 C C . CYS A 1 113 ? -7.516 -4.828 -17.518 1.00 83.19 113 CYS A C 1
ATOM 823 O O . CYS A 1 113 ? -6.613 -4.386 -16.809 1.00 83.19 113 CYS A O 1
ATOM 825 N N . ALA A 1 114 ? -8.406 -4.028 -18.103 1.00 81.56 114 ALA A N 1
ATOM 826 C CA . ALA A 1 114 ? -8.396 -2.576 -17.932 1.00 81.56 114 ALA A CA 1
ATOM 827 C C . ALA A 1 114 ? -9.820 -2.020 -17.821 1.00 81.56 114 ALA A C 1
ATOM 829 O O . ALA A 1 114 ? -10.753 -2.561 -18.405 1.00 81.56 114 ALA A O 1
ATOM 830 N N . GLY A 1 115 ? -9.992 -0.918 -17.084 1.00 80.44 115 GLY A N 1
ATOM 831 C CA . GLY A 1 115 ? -11.316 -0.323 -16.884 1.00 80.44 115 GLY A CA 1
ATOM 832 C C . GLY A 1 115 ? -12.294 -1.313 -16.249 1.00 80.44 115 GLY A C 1
ATOM 833 O O . GLY A 1 115 ? -11.906 -2.069 -15.364 1.00 80.44 115 GLY A O 1
ATOM 834 N N . LYS A 1 116 ? -13.548 -1.316 -16.711 1.00 74.75 116 LYS A N 1
ATOM 835 C CA . LYS A 1 116 ? -14.626 -2.135 -16.134 1.00 74.75 116 LYS A CA 1
ATOM 836 C C . LYS A 1 116 ? -14.346 -3.638 -16.149 1.00 74.75 116 LYS A C 1
ATOM 838 O O . LYS A 1 116 ? -14.769 -4.358 -15.246 1.00 74.75 116 LYS A O 1
ATOM 843 N N . ASP A 1 117 ? -13.525 -4.083 -17.096 1.00 74.62 117 ASP A N 1
ATOM 844 C CA . ASP A 1 117 ? -13.140 -5.481 -17.247 1.00 74.62 117 ASP A CA 1
ATOM 845 C C . ASP A 1 117 ? -12.443 -6.054 -16.003 1.00 74.62 117 ASP A C 1
ATOM 847 O O . ASP A 1 117 ? -12.410 -7.272 -15.857 1.00 74.62 117 ASP A O 1
ATOM 851 N N . TRP A 1 118 ? -11.860 -5.242 -15.106 1.00 69.50 118 TRP A N 1
ATOM 852 C CA . TRP A 1 118 ? -11.219 -5.796 -13.904 1.00 69.50 118 TRP A CA 1
ATOM 853 C C . TRP A 1 118 ? -12.218 -6.275 -12.846 1.00 69.50 118 TRP A C 1
ATOM 855 O O . TRP A 1 118 ? -11.897 -7.214 -12.121 1.00 69.50 118 TRP A O 1
ATOM 865 N N . TRP A 1 119 ? -13.414 -5.679 -12.768 1.00 71.50 119 TRP A N 1
ATOM 866 C CA . TRP A 1 119 ? -14.433 -6.022 -11.766 1.00 71.50 119 TRP A CA 1
ATOM 867 C C . TRP A 1 119 ? -15.667 -6.714 -12.345 1.00 71.50 119 TRP A C 1
ATOM 869 O O . TRP A 1 119 ? -16.435 -7.314 -11.599 1.00 71.50 119 TRP A O 1
ATOM 879 N N . GLU A 1 120 ? -15.863 -6.644 -13.662 1.00 72.50 120 GLU A N 1
ATOM 880 C CA . GLU A 1 120 ? -16.968 -7.311 -14.361 1.00 72.50 120 GLU A CA 1
ATOM 881 C C . GLU A 1 120 ? -16.596 -8.720 -14.843 1.00 72.50 120 GLU A C 1
ATOM 883 O O . GLU A 1 120 ? -17.475 -9.496 -15.222 1.00 72.50 120 GLU A O 1
ATOM 888 N N . ARG A 1 121 ? -15.308 -9.096 -14.796 1.00 66.44 121 ARG A N 1
ATOM 889 C CA . ARG A 1 121 ? -14.892 -10.477 -15.064 1.00 66.44 121 ARG A CA 1
ATOM 890 C C . ARG A 1 121 ? -15.521 -11.398 -14.012 1.00 66.44 121 ARG A C 1
ATOM 892 O O . ARG A 1 121 ? -15.251 -11.209 -12.825 1.00 66.44 121 ARG A O 1
ATOM 899 N N . PRO A 1 122 ? -16.320 -12.409 -14.409 1.00 60.72 122 PRO A N 1
ATOM 900 C CA . PRO A 1 122 ? -16.820 -13.399 -13.463 1.00 60.72 122 PRO A CA 1
ATOM 901 C C . PRO A 1 122 ? -15.607 -14.022 -12.784 1.00 60.72 122 PRO A C 1
ATOM 903 O O . PRO A 1 122 ? -14.727 -14.484 -13.507 1.00 60.72 122 PRO A O 1
ATOM 906 N N . ASN A 1 123 ? -15.545 -13.954 -11.443 1.00 54.72 123 ASN A N 1
ATOM 907 C CA . ASN A 1 123 ? -14.451 -14.439 -10.592 1.00 54.72 123 ASN A CA 1
ATOM 908 C C . ASN A 1 123 ? -13.634 -15.525 -11.301 1.00 54.72 123 ASN A C 1
ATOM 910 O O . ASN A 1 123 ? -13.994 -16.704 -11.267 1.00 54.72 123 ASN A O 1
ATOM 914 N N . ALA A 1 124 ? -12.542 -15.135 -11.964 1.00 54.53 124 ALA A N 1
ATOM 915 C CA . ALA A 1 124 ? -11.546 -16.101 -12.368 1.00 54.53 124 ALA A CA 1
ATOM 916 C C . ALA A 1 124 ? -10.969 -16.575 -11.040 1.00 54.53 124 ALA A C 1
ATOM 918 O O . ALA A 1 124 ? -10.218 -15.840 -10.399 1.00 54.53 124 ALA A O 1
ATOM 919 N N . ALA A 1 125 ? -11.443 -17.731 -10.570 1.00 46.66 125 ALA A N 1
ATOM 920 C CA . ALA A 1 125 ? -10.980 -18.346 -9.340 1.00 46.66 125 ALA A CA 1
ATOM 921 C C . ALA A 1 125 ? -9.448 -18.235 -9.284 1.00 46.66 125 ALA A C 1
ATOM 923 O O . ALA A 1 125 ? -8.805 -18.403 -10.330 1.00 46.66 125 ALA A O 1
ATOM 924 N N . PRO A 1 126 ? -8.851 -17.920 -8.118 1.00 47.47 126 PRO A N 1
ATOM 925 C CA . PRO A 1 126 ? -7.402 -17.878 -8.005 1.00 47.47 126 PRO A CA 1
ATOM 926 C C . PRO A 1 126 ? -6.859 -19.186 -8.578 1.00 47.47 126 PRO A C 1
ATOM 928 O O . PRO A 1 126 ? -7.268 -20.266 -8.145 1.00 47.47 126 PRO A O 1
ATOM 931 N N . ARG A 1 127 ? -6.018 -19.092 -9.620 1.00 51.06 127 ARG A N 1
ATOM 932 C CA . ARG A 1 127 ? -5.366 -20.272 -10.195 1.00 51.06 127 ARG A CA 1
ATOM 933 C C . ARG A 1 127 ? -4.700 -20.996 -9.031 1.00 5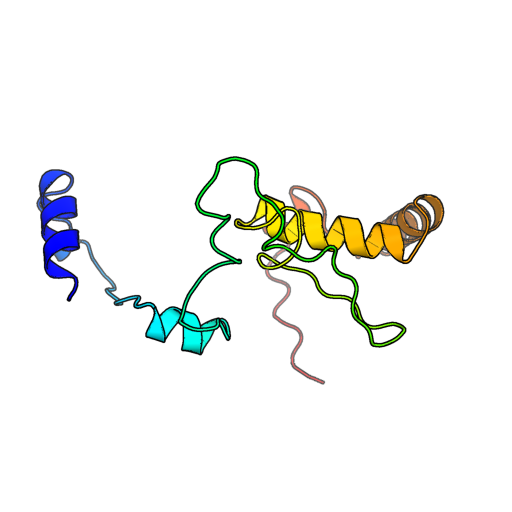1.06 127 ARG A C 1
ATOM 935 O O . ARG A 1 127 ? -3.896 -20.388 -8.324 1.00 51.06 127 ARG A O 1
ATOM 942 N N . ALA A 1 128 ? -5.092 -22.249 -8.805 1.00 33.78 128 ALA A N 1
ATOM 943 C CA . ALA A 1 128 ? -4.455 -23.089 -7.806 1.00 33.78 128 ALA A CA 1
ATOM 944 C C . ALA A 1 128 ? -2.933 -23.065 -8.043 1.00 33.78 128 ALA A C 1
ATOM 946 O O . ALA A 1 128 ? -2.520 -23.038 -9.208 1.00 33.78 128 ALA A O 1
ATOM 947 N N . PRO A 1 129 ? -2.107 -23.030 -6.984 1.00 48.91 129 PRO A N 1
ATOM 948 C CA . PRO A 1 129 ? -0.666 -23.135 -7.151 1.00 48.91 129 PRO A CA 1
ATOM 949 C C . PRO A 1 129 ? -0.360 -24.470 -7.842 1.00 48.91 129 PRO A C 1
ATOM 951 O O . PRO A 1 129 ? -0.728 -25.529 -7.330 1.00 48.91 129 PRO A O 1
ATOM 954 N N . GLY A 1 130 ? 0.220 -24.384 -9.039 1.00 42.81 130 GLY A N 1
ATOM 955 C CA . GLY A 1 130 ? 0.794 -25.511 -9.775 1.00 42.81 130 GLY A CA 1
ATOM 956 C C . GLY A 1 130 ? 2.274 -25.666 -9.480 1.00 42.81 130 GLY A C 1
ATOM 957 O O . GLY A 1 130 ? 2.880 -24.679 -9.000 1.00 42.81 130 GLY A O 1
#